Protein AF-A0A7X6RKZ6-F1 (afdb_monomer_lite)

InterPro domains:
  IPR046036 Protein of 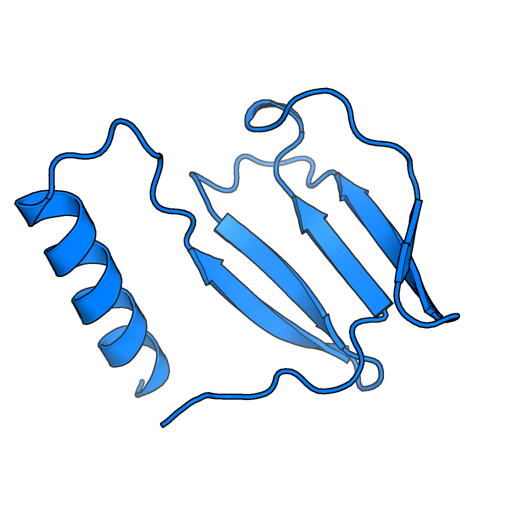unknown function DUF5994 [PF19457] (2-75)

Radius of gyration: 13.92 Å; chains: 1; bounding box: 27×33×31 Å

Organism: NCBI:txid132249

pLDDT: mean 87.41, std 11.42, range [39.16, 97.0]

Structure (mmCIF, N/CA/C/O backbone):
data_AF-A0A7X6RKZ6-F1
#
_entry.id   AF-A0A7X6RKZ6-F1
#
loop_
_atom_site.group_PDB
_atom_site.id
_atom_site.type_symbol
_atom_site.label_atom_id
_atom_site.label_alt_id
_atom_site.label_comp_id
_atom_site.label_asym_id
_atom_site.label_entity_id
_atom_site.label_seq_id
_atom_site.pdbx_PDB_ins_code
_atom_site.Cartn_x
_atom_site.Cartn_y
_atom_site.Cartn_z
_atom_site.occupancy
_atom_site.B_iso_or_equiv
_atom_site.auth_seq_id
_atom_site.auth_comp_id
_atom_site.auth_asym_id
_atom_site.auth_atom_id
_atom_site.pdbx_PDB_model_num
ATOM 1 N N . MET A 1 1 ? -12.243 -3.732 -15.610 1.00 46.41 1 MET A N 1
ATOM 2 C CA . MET A 1 1 ? -13.043 -3.514 -14.384 1.00 46.41 1 MET A CA 1
ATOM 3 C C . MET A 1 1 ? -12.116 -2.932 -13.336 1.00 46.41 1 MET A C 1
ATOM 5 O O . MET A 1 1 ? -11.009 -3.435 -13.212 1.00 46.41 1 MET A O 1
ATOM 9 N N . THR A 1 2 ? -12.515 -1.870 -12.640 1.00 63.38 2 THR A N 1
ATOM 10 C CA . THR A 1 2 ? -11.687 -1.259 -11.588 1.00 63.38 2 THR A CA 1
ATOM 11 C C . THR A 1 2 ? -12.202 -1.728 -10.234 1.00 63.38 2 THR A C 1
ATOM 13 O O . THR A 1 2 ? -13.299 -1.342 -9.833 1.00 63.38 2 THR A O 1
ATOM 16 N N . THR A 1 3 ? -11.435 -2.567 -9.539 1.00 71.38 3 THR A N 1
ATOM 17 C CA . THR A 1 3 ? -11.751 -2.989 -8.168 1.00 71.38 3 THR A CA 1
ATOM 18 C C . THR A 1 3 ? -11.579 -1.805 -7.219 1.00 71.38 3 THR A C 1
ATOM 20 O O . THR A 1 3 ? -10.544 -1.141 -7.234 1.00 71.38 3 THR A O 1
ATOM 23 N N . AR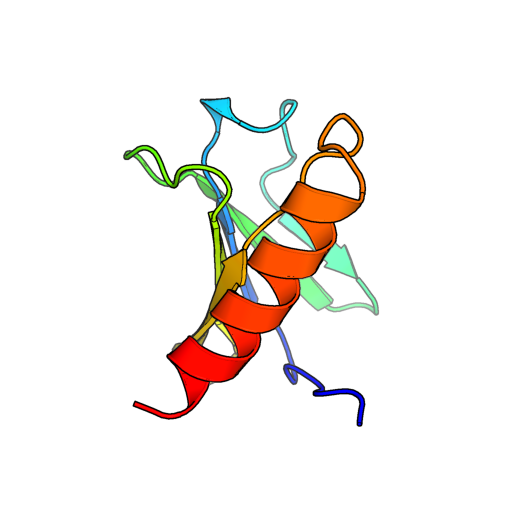G A 1 4 ? -12.593 -1.519 -6.392 1.00 79.25 4 ARG A N 1
ATOM 24 C CA . ARG A 1 4 ? -12.495 -0.527 -5.311 1.00 79.25 4 ARG A CA 1
ATOM 25 C C . ARG A 1 4 ? -12.317 -1.238 -3.975 1.00 79.25 4 ARG A C 1
ATOM 27 O O . ARG A 1 4 ? -13.144 -2.060 -3.606 1.00 79.25 4 ARG A O 1
ATOM 34 N N . LEU A 1 5 ? -11.277 -0.853 -3.243 1.00 79.06 5 LEU A N 1
ATOM 35 C CA . LEU A 1 5 ? -10.857 -1.452 -1.969 1.00 79.06 5 LEU A CA 1
ATOM 36 C C . LEU A 1 5 ? -11.683 -1.014 -0.747 1.00 79.06 5 LEU A C 1
ATOM 38 O O . LEU A 1 5 ? -11.393 -1.416 0.374 1.00 79.06 5 LEU A O 1
ATOM 42 N N . GLY A 1 6 ? -12.726 -0.204 -0.945 1.00 84.62 6 GLY A N 1
ATOM 43 C CA . GLY A 1 6 ? -13.483 0.382 0.161 1.00 84.62 6 GLY A CA 1
ATOM 44 C C . GLY A 1 6 ? -12.624 1.328 1.008 1.00 84.62 6 GLY A C 1
ATOM 45 O O . GLY A 1 6 ? -11.668 1.926 0.513 1.00 84.62 6 GLY A O 1
ATOM 46 N N . ARG A 1 7 ? -12.994 1.502 2.280 1.00 90.88 7 ARG A N 1
ATOM 47 C CA . ARG A 1 7 ? -12.251 2.340 3.232 1.00 90.88 7 ARG A CA 1
ATOM 48 C C . ARG A 1 7 ? -11.007 1.603 3.729 1.00 90.88 7 ARG A C 1
ATOM 50 O O . ARG A 1 7 ? -11.127 0.477 4.209 1.00 90.88 7 ARG A O 1
ATOM 57 N N . VAL A 1 8 ? -9.855 2.264 3.633 1.00 93.38 8 VAL A N 1
ATOM 58 C CA . VAL A 1 8 ? -8.542 1.762 4.061 1.00 93.38 8 VAL A CA 1
ATOM 59 C C . VAL A 1 8 ? -8.164 2.423 5.373 1.00 93.38 8 VAL A C 1
ATOM 61 O O . VAL A 1 8 ? -8.038 3.638 5.397 1.00 93.38 8 VAL A O 1
ATOM 64 N N . ASP A 1 9 ? -7.912 1.637 6.414 1.00 94.94 9 ASP A N 1
ATOM 65 C CA . ASP A 1 9 ? -7.584 2.158 7.745 1.00 94.94 9 ASP A CA 1
ATOM 66 C C . ASP A 1 9 ? -6.073 2.068 8.033 1.00 94.94 9 ASP A C 1
ATOM 68 O O . ASP A 1 9 ? -5.515 2.882 8.774 1.00 94.94 9 ASP A O 1
ATOM 72 N N . ARG A 1 10 ? -5.387 1.085 7.431 1.00 95.88 10 ARG A N 1
ATOM 73 C CA . ARG A 1 10 ? -3.953 0.846 7.629 1.00 95.88 10 ARG A CA 1
ATOM 74 C C . ARG A 1 10 ? -3.286 0.307 6.368 1.00 95.88 10 ARG A C 1
ATOM 76 O O . ARG A 1 10 ? -3.833 -0.563 5.694 1.00 95.88 10 ARG A O 1
ATOM 83 N N . ILE A 1 11 ? -2.066 0.763 6.113 1.00 95.38 11 ILE A N 1
ATOM 84 C CA . ILE A 1 11 ? -1.148 0.198 5.126 1.00 95.38 11 ILE A CA 1
ATOM 85 C C . ILE A 1 11 ? 0.072 -0.340 5.869 1.00 95.38 11 ILE A C 1
ATOM 87 O O . ILE A 1 11 ? 0.673 0.366 6.677 1.00 95.38 11 ILE A O 1
ATOM 91 N N . VAL A 1 12 ? 0.425 -1.593 5.600 1.00 95.12 12 VAL A N 1
ATOM 92 C CA . VAL A 1 12 ? 1.624 -2.241 6.131 1.00 95.12 12 VAL A CA 1
ATOM 93 C C . VAL A 1 12 ? 2.641 -2.373 5.004 1.00 95.12 12 VAL A C 1
ATOM 95 O O . VAL A 1 12 ? 2.304 -2.883 3.932 1.00 95.12 12 VAL A O 1
ATOM 98 N N . TYR A 1 13 ? 3.866 -1.910 5.237 1.00 93.81 13 TYR A N 1
ATOM 99 C CA . TYR A 1 13 ? 4.904 -1.805 4.210 1.00 93.81 13 TYR A CA 1
ATOM 100 C C . TYR A 1 13 ? 6.271 -2.256 4.728 1.00 93.81 13 TYR A C 1
ATOM 102 O O . TYR A 1 13 ? 6.512 -2.283 5.928 1.00 93.81 13 TYR A O 1
ATOM 110 N N . ASP A 1 14 ? 7.176 -2.594 3.815 1.00 91.88 14 ASP A N 1
ATOM 111 C CA . ASP A 1 14 ? 8.578 -2.864 4.140 1.00 91.88 14 ASP A CA 1
ATOM 112 C C . ASP A 1 14 ? 9.345 -1.533 4.274 1.00 91.88 14 ASP A C 1
ATOM 114 O O . ASP A 1 14 ? 9.483 -0.823 3.271 1.00 91.88 14 ASP A O 1
ATOM 118 N N . PRO A 1 15 ? 9.829 -1.157 5.471 1.00 90.56 15 PRO A N 1
ATOM 119 C CA . PRO A 1 15 ? 10.499 0.123 5.676 1.00 90.56 15 PRO A CA 1
ATOM 120 C C . PRO A 1 15 ? 11.837 0.246 4.941 1.00 90.56 15 PRO A C 1
ATOM 122 O O . PRO A 1 15 ? 12.251 1.369 4.670 1.00 90.56 15 PRO A O 1
ATOM 125 N N . ASP A 1 16 ? 12.476 -0.866 4.567 1.00 88.50 16 ASP A N 1
ATOM 126 C CA . ASP A 1 16 ? 13.735 -0.851 3.816 1.00 88.50 16 ASP A CA 1
ATOM 127 C C . ASP A 1 16 ? 13.500 -0.627 2.311 1.00 88.50 16 ASP A C 1
ATOM 129 O O . ASP A 1 16 ? 14.411 -0.245 1.576 1.00 88.50 16 ASP A O 1
ATOM 133 N N . SER A 1 17 ? 12.267 -0.846 1.839 1.00 85.06 17 SER A N 1
ATOM 134 C CA . SER A 1 17 ? 11.885 -0.707 0.427 1.00 85.06 17 SER A CA 1
ATOM 135 C C . SER A 1 17 ? 11.361 0.688 0.055 1.00 85.06 17 SER A C 1
ATOM 137 O O . SER A 1 17 ? 11.147 0.958 -1.128 1.00 85.06 17 SER A O 1
ATOM 139 N N . TRP A 1 18 ? 11.125 1.571 1.032 1.00 85.75 18 TRP A N 1
ATOM 140 C CA . TRP A 1 18 ? 10.501 2.884 0.824 1.00 85.75 18 TRP A CA 1
ATOM 141 C C . TRP A 1 18 ? 11.306 3.998 1.486 1.00 85.75 18 TRP A C 1
ATOM 143 O O . TRP A 1 18 ? 11.912 3.816 2.536 1.00 85.75 18 TRP A O 1
ATOM 153 N N . SER A 1 19 ? 11.285 5.193 0.888 1.00 87.75 19 SER A N 1
ATOM 154 C CA . SER A 1 19 ? 11.808 6.391 1.553 1.00 87.75 19 SER A CA 1
ATOM 155 C C . SER A 1 19 ? 11.092 6.611 2.891 1.00 87.75 19 SER A C 1
ATOM 157 O O . SER A 1 19 ? 9.908 6.283 2.969 1.00 87.75 19 SER A O 1
ATOM 159 N N . PRO A 1 20 ? 11.731 7.226 3.903 1.00 90.81 20 PRO A N 1
ATOM 160 C CA . PRO A 1 20 ? 11.097 7.483 5.193 1.00 90.81 20 PRO A CA 1
ATOM 161 C C . PRO A 1 20 ? 9.701 8.105 5.051 1.00 90.81 20 PRO A C 1
ATOM 163 O O . PRO A 1 20 ? 9.539 9.153 4.424 1.00 90.81 20 PRO A O 1
ATOM 166 N N . LEU A 1 21 ? 8.697 7.440 5.625 1.00 90.19 21 LEU A N 1
ATOM 167 C CA . LEU A 1 21 ? 7.294 7.850 5.579 1.00 90.19 21 LEU A CA 1
ATOM 168 C C . LEU A 1 21 ? 6.855 8.433 6.932 1.00 90.19 21 LEU A C 1
ATOM 170 O O . LEU A 1 21 ? 7.405 8.063 7.975 1.00 90.19 21 LEU A O 1
ATOM 174 N N . PRO A 1 22 ? 5.853 9.332 6.955 1.00 94.62 22 PRO A N 1
ATOM 175 C CA . PRO A 1 22 ? 5.181 9.690 8.198 1.00 94.62 22 PRO A CA 1
ATOM 176 C C . PRO A 1 22 ? 4.453 8.469 8.781 1.00 94.62 22 PRO A C 1
ATOM 178 O O . PRO A 1 22 ? 4.186 7.499 8.082 1.00 94.62 22 PRO A O 1
ATOM 181 N N . ARG A 1 23 ? 4.063 8.527 10.058 1.00 95.00 23 ARG A N 1
ATOM 182 C CA . ARG A 1 23 ? 3.281 7.442 10.690 1.00 95.00 23 ARG A CA 1
ATOM 183 C C . ARG A 1 23 ? 1.838 7.363 10.188 1.00 95.00 23 ARG A C 1
ATOM 185 O O . ARG A 1 23 ? 1.174 6.352 10.375 1.00 95.00 23 ARG A O 1
ATOM 192 N N . GLN A 1 24 ? 1.330 8.441 9.598 1.00 96.69 24 GLN A N 1
ATOM 193 C CA . GLN A 1 24 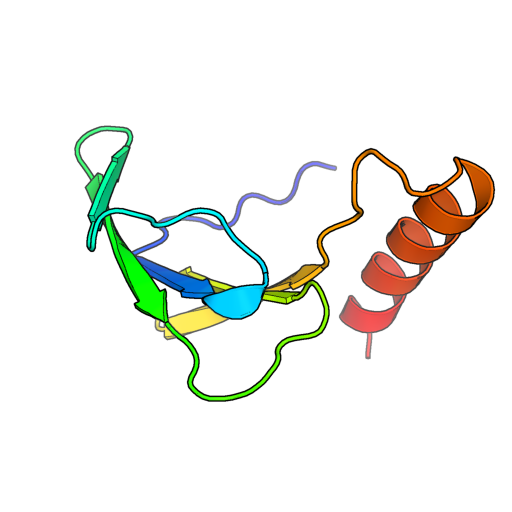? -0.048 8.530 9.135 1.00 96.69 24 GLN A CA 1
ATOM 194 C C . GLN A 1 24 ? -0.150 9.495 7.958 1.00 96.69 24 GLN A C 1
ATOM 196 O O . GLN A 1 24 ? 0.604 10.467 7.879 1.00 96.69 24 GLN A O 1
ATOM 201 N N . VAL A 1 25 ? -1.107 9.245 7.070 1.00 95.62 25 VAL A N 1
ATOM 202 C CA . VAL A 1 25 ? -1.471 10.154 5.981 1.00 95.62 25 VAL A CA 1
ATOM 203 C C . VAL A 1 25 ? -2.978 10.374 5.980 1.00 95.62 25 VAL A C 1
ATOM 205 O O . VAL A 1 25 ? -3.744 9.436 6.180 1.00 95.62 25 VAL A O 1
ATOM 208 N N . THR A 1 26 ? -3.416 11.611 5.758 1.00 95.81 26 THR A N 1
ATOM 209 C CA . THR A 1 26 ? -4.842 11.936 5.637 1.00 95.81 26 THR A CA 1
ATOM 210 C C . THR A 1 26 ? -5.231 12.064 4.169 1.00 95.81 26 THR A C 1
ATOM 212 O O . THR A 1 26 ? -4.638 12.843 3.426 1.00 95.81 26 THR A O 1
ATOM 215 N N . VAL A 1 27 ? -6.238 11.297 3.754 1.00 91.88 27 VAL A N 1
ATOM 216 C CA . VAL A 1 27 ? -6.798 11.278 2.399 1.00 91.88 27 VAL A CA 1
ATOM 217 C C . VAL A 1 27 ? -8.316 11.366 2.510 1.00 91.88 27 VAL A C 1
ATOM 219 O O . VAL A 1 27 ? -8.922 10.546 3.191 1.00 91.88 27 VAL A O 1
ATOM 222 N N . ALA A 1 28 ? -8.934 12.344 1.840 1.00 89.94 28 ALA A N 1
ATOM 223 C CA . ALA A 1 28 ? -10.388 12.561 1.864 1.00 89.94 28 ALA A CA 1
ATOM 224 C C . ALA A 1 28 ? -10.972 12.572 3.296 1.00 89.94 28 ALA A C 1
ATOM 226 O O . ALA A 1 28 ? -11.908 11.835 3.600 1.00 89.94 28 ALA A O 1
ATOM 227 N N . ASP A 1 29 ? -10.351 13.358 4.184 1.00 91.88 29 ASP A N 1
ATOM 228 C CA . ASP A 1 29 ? -10.684 13.478 5.616 1.00 91.88 29 ASP A CA 1
ATOM 229 C C . ASP A 1 29 ? -10.606 12.170 6.420 1.00 91.88 29 ASP A C 1
ATOM 231 O O . ASP A 1 29 ? -11.045 12.093 7.569 1.00 91.88 29 ASP A O 1
ATOM 235 N N . HIS A 1 30 ? -9.993 11.134 5.848 1.00 92.2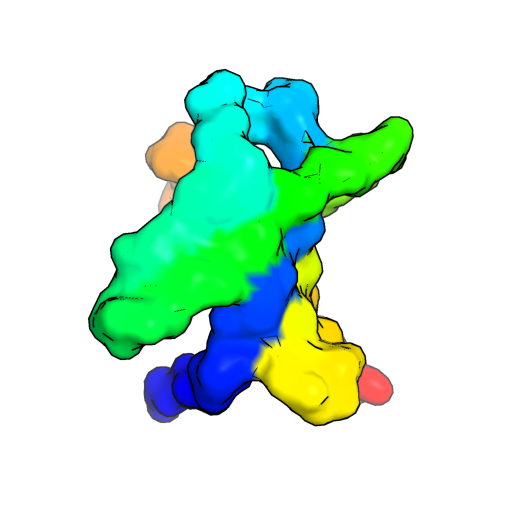5 30 HIS A N 1
ATOM 236 C CA . HIS A 1 30 ? -9.736 9.874 6.517 1.00 92.25 30 HIS A CA 1
ATOM 237 C C . HIS A 1 30 ? -8.243 9.660 6.738 1.00 92.25 30 HIS A C 1
ATOM 239 O O . HIS A 1 30 ? -7.430 9.784 5.824 1.00 92.25 30 HIS A O 1
ATOM 245 N N . SER A 1 31 ? -7.880 9.337 7.975 1.00 95.50 31 SER A N 1
ATOM 246 C CA . SER A 1 31 ? -6.492 9.165 8.370 1.00 95.50 31 SER A CA 1
ATOM 247 C C . SER A 1 31 ? -6.091 7.691 8.340 1.00 95.50 31 SER A C 1
ATOM 249 O O . SER A 1 31 ? -6.683 6.876 9.045 1.00 95.50 31 SER A O 1
ATOM 251 N N . ILE A 1 32 ? -5.078 7.371 7.539 1.00 95.88 32 ILE A N 1
ATOM 252 C CA . ILE A 1 32 ? -4.599 6.018 7.238 1.00 95.88 32 ILE A CA 1
ATOM 253 C C . ILE A 1 32 ? -3.276 5.790 7.965 1.00 95.88 32 ILE A C 1
ATOM 255 O O . ILE A 1 32 ? -2.325 6.542 7.732 1.00 95.88 32 ILE A O 1
ATOM 259 N N . SER A 1 33 ? -3.194 4.766 8.822 1.00 96.81 33 SER A N 1
ATOM 260 C CA . SER A 1 33 ? -1.934 4.426 9.507 1.00 96.81 33 SER A CA 1
ATOM 261 C C . SER A 1 33 ? -0.935 3.793 8.545 1.00 96.81 33 SER A C 1
ATOM 263 O O . SER A 1 33 ? -1.306 2.920 7.758 1.00 96.81 33 SER A O 1
ATOM 265 N N . LEU A 1 34 ? 0.326 4.207 8.626 1.00 96.38 34 LEU A N 1
ATOM 266 C CA . LEU A 1 34 ? 1.439 3.622 7.885 1.00 96.38 34 LEU A CA 1
ATOM 267 C C . LEU A 1 34 ? 2.300 2.838 8.877 1.00 96.38 34 LEU A C 1
ATOM 269 O O . LEU A 1 34 ? 3.034 3.423 9.671 1.00 96.38 34 LEU A O 1
ATOM 273 N N . GLU A 1 35 ? 2.189 1.512 8.840 1.00 94.62 35 GLU A N 1
ATOM 274 C CA . GLU A 1 35 ? 2.865 0.622 9.785 1.00 94.62 35 GLU A CA 1
ATOM 275 C C . GLU A 1 35 ? 4.025 -0.125 9.109 1.00 94.62 35 GLU A C 1
ATOM 277 O O . GLU A 1 35 ? 3.818 -0.769 8.074 1.00 94.62 35 GLU A O 1
ATOM 282 N N . PRO A 1 36 ? 5.237 -0.102 9.685 1.00 93.31 36 PRO A N 1
ATOM 283 C CA . PRO A 1 36 ? 6.336 -0.904 9.175 1.00 93.31 36 PRO A CA 1
ATOM 284 C C . PRO A 1 36 ? 6.093 -2.391 9.463 1.00 93.31 36 PRO A C 1
ATOM 286 O O . PRO A 1 36 ? 5.667 -2.779 10.554 1.00 93.31 36 PRO A O 1
ATOM 289 N N . TYR A 1 37 ? 6.411 -3.242 8.495 1.00 92.06 37 TYR A N 1
ATOM 290 C CA . TYR A 1 37 ? 6.533 -4.676 8.691 1.00 92.06 37 TYR A CA 1
ATOM 291 C C . TYR A 1 37 ? 7.976 -5.011 9.035 1.00 92.06 37 TYR A C 1
ATOM 293 O O . TYR A 1 37 ? 8.902 -4.620 8.332 1.00 92.06 37 TYR A O 1
ATOM 301 N N . TRP A 1 38 ? 8.169 -5.763 10.112 1.00 83.62 38 TRP A N 1
ATOM 302 C CA . TRP A 1 38 ? 9.503 -6.112 10.605 1.00 83.62 38 TRP A CA 1
ATOM 303 C C . TRP A 1 38 ? 10.226 -7.167 9.754 1.00 83.62 38 TRP A C 1
ATOM 305 O O . TRP A 1 38 ? 11.377 -7.490 10.032 1.00 83.62 38 TRP A O 1
ATOM 315 N N . PHE A 1 39 ? 9.566 -7.709 8.728 1.00 83.12 39 PHE A N 1
ATOM 316 C CA . PHE A 1 39 ? 10.155 -8.644 7.772 1.00 83.12 39 PHE A CA 1
ATOM 317 C C . PHE A 1 39 ? 10.098 -8.070 6.352 1.00 83.12 39 PHE A C 1
ATOM 319 O O . PHE A 1 39 ? 9.283 -7.204 6.048 1.00 83.12 39 PHE A O 1
ATOM 326 N N . GLN A 1 40 ? 10.935 -8.593 5.458 1.00 79.25 40 GLN A N 1
ATOM 327 C CA . GLN A 1 40 ? 10.959 -8.147 4.066 1.00 79.25 40 GLN A CA 1
ATOM 328 C C . GLN A 1 40 ? 9.706 -8.603 3.317 1.00 79.25 40 GLN A C 1
ATOM 330 O O . GLN A 1 40 ? 9.405 -9.798 3.271 1.00 79.25 40 GLN A O 1
ATOM 335 N N . LEU A 1 41 ? 9.012 -7.658 2.677 1.00 79.75 41 LEU A N 1
ATOM 336 C CA . LEU A 1 41 ? 7.803 -7.943 1.892 1.00 79.75 41 LEU A CA 1
ATOM 337 C C . LEU A 1 41 ? 8.057 -8.077 0.391 1.00 79.75 41 LEU A C 1
ATOM 339 O O . LEU A 1 41 ? 7.111 -8.343 -0.343 1.00 79.75 41 LEU A O 1
ATOM 343 N N . ARG A 1 42 ? 9.310 -7.947 -0.074 1.00 82.50 42 ARG A N 1
ATOM 344 C CA . ARG A 1 42 ? 9.708 -8.158 -1.484 1.00 82.50 42 ARG A CA 1
ATOM 345 C C . ARG A 1 42 ? 8.722 -7.499 -2.455 1.00 82.50 42 ARG A C 1
ATOM 347 O O . ARG A 1 42 ? 8.044 -8.184 -3.218 1.00 82.50 42 ARG A O 1
ATOM 354 N N . ASN A 1 43 ? 8.607 -6.175 -2.370 1.00 87.38 43 ASN A N 1
ATOM 355 C CA . ASN A 1 43 ? 7.691 -5.384 -3.194 1.00 87.38 43 ASN A CA 1
ATOM 356 C C . ASN A 1 43 ? 6.203 -5.642 -2.923 1.00 87.38 43 ASN A C 1
ATOM 358 O O . ASN A 1 43 ? 5.372 -5.442 -3.799 1.00 87.38 43 ASN A O 1
ATOM 362 N N . THR A 1 44 ? 5.845 -6.057 -1.715 1.00 89.56 44 THR A N 1
ATOM 363 C CA . THR A 1 44 ? 4.447 -6.273 -1.337 1.00 89.56 44 THR A CA 1
ATOM 364 C C . THR A 1 44 ? 4.022 -5.288 -0.253 1.00 89.56 44 THR A C 1
ATOM 366 O O . THR A 1 44 ? 4.818 -4.899 0.601 1.00 89.56 44 THR A O 1
ATOM 369 N N . MET A 1 45 ? 2.758 -4.883 -0.284 1.00 93.12 45 MET A N 1
ATOM 370 C CA . MET A 1 45 ? 2.098 -4.116 0.769 1.00 93.12 45 MET A CA 1
ATOM 371 C C . MET A 1 45 ? 0.807 -4.800 1.185 1.00 93.12 45 MET A C 1
ATOM 373 O O . MET A 1 45 ? 0.125 -5.399 0.355 1.00 93.12 45 MET A O 1
ATOM 377 N N . TYR A 1 46 ? 0.423 -4.627 2.447 1.00 93.88 46 TYR A N 1
ATOM 378 C CA . TYR A 1 46 ? -0.913 -4.997 2.901 1.00 93.88 46 TYR A CA 1
ATOM 379 C C . TYR A 1 46 ? -1.763 -3.757 3.094 1.00 93.88 46 TYR A C 1
ATOM 381 O O . TYR A 1 46 ? -1.403 -2.848 3.838 1.00 93.88 46 TYR A O 1
ATOM 389 N N . VAL A 1 47 ? -2.922 -3.754 2.458 1.00 94.44 47 VAL A N 1
ATOM 390 C CA . VAL A 1 47 ? -3.965 -2.754 2.631 1.00 94.44 47 VAL A CA 1
ATOM 391 C C . VAL A 1 47 ? -5.035 -3.366 3.517 1.00 94.44 47 VAL A C 1
ATOM 393 O O . VAL A 1 47 ? -5.661 -4.357 3.148 1.00 94.44 47 VAL A O 1
ATOM 396 N N . VAL A 1 48 ? -5.226 -2.792 4.699 1.00 94.94 48 VAL A N 1
ATOM 397 C CA . VAL A 1 48 ? -6.182 -3.275 5.693 1.00 94.94 48 VAL A CA 1
ATOM 398 C C . VAL A 1 48 ? -7.375 -2.331 5.731 1.00 94.94 48 VAL A C 1
ATOM 400 O O . VAL A 1 48 ? -7.237 -1.140 6.025 1.00 94.94 48 VAL A O 1
ATOM 403 N N . GLY A 1 49 ? -8.546 -2.873 5.413 1.00 92.00 49 GLY A N 1
ATOM 404 C CA . GLY A 1 49 ? -9.808 -2.151 5.457 1.00 92.00 49 GLY A CA 1
ATOM 405 C C . GLY A 1 49 ? -10.460 -2.156 6.839 1.00 92.00 49 GLY A C 1
ATOM 406 O O . GLY A 1 49 ? -10.092 -2.921 7.729 1.00 92.00 49 GLY A O 1
ATOM 407 N N . SER A 1 50 ? -11.486 -1.323 6.993 1.00 84.56 50 SER A N 1
ATOM 408 C CA . SER A 1 50 ? -12.248 -1.157 8.248 1.00 84.56 50 SER A CA 1
ATOM 409 C C . SER A 1 50 ? -12.877 -2.431 8.836 1.00 84.56 50 SER A C 1
ATOM 411 O O . SER A 1 50 ? -13.082 -2.522 10.043 1.00 84.56 50 SER A O 1
ATOM 413 N N . ASN A 1 51 ? -13.147 -3.450 8.020 1.00 85.19 51 ASN A N 1
ATOM 414 C CA . ASN A 1 51 ? -13.637 -4.765 8.455 1.00 85.19 51 ASN A CA 1
ATOM 415 C C . ASN A 1 51 ? -12.503 -5.783 8.684 1.00 85.19 51 ASN A C 1
ATOM 417 O O . ASN A 1 51 ? -12.751 -6.986 8.691 1.00 85.19 51 ASN A O 1
ATOM 421 N N . SER A 1 52 ? -11.260 -5.318 8.827 1.00 84.00 52 SER A N 1
ATOM 422 C CA . SER A 1 52 ? -10.048 -6.147 8.861 1.00 84.00 52 SER A CA 1
ATOM 423 C C . SER A 1 52 ? -9.798 -6.973 7.591 1.00 84.00 52 SER A C 1
ATOM 425 O O . SER A 1 52 ? -8.928 -7.842 7.604 1.00 84.00 52 SER A O 1
ATOM 427 N N . ALA A 1 53 ? -10.504 -6.704 6.484 1.00 89.62 53 ALA A N 1
ATOM 428 C CA . ALA A 1 53 ? -10.174 -7.315 5.202 1.00 89.62 53 ALA A CA 1
ATOM 429 C C . ALA A 1 53 ? -8.775 -6.871 4.772 1.00 89.62 53 ALA A C 1
ATOM 431 O O . ALA A 1 53 ? -8.456 -5.680 4.793 1.00 89.62 53 ALA A O 1
ATOM 432 N N . VAL A 1 54 ? -7.953 -7.839 4.377 1.00 91.88 54 VAL A N 1
ATOM 433 C CA . VAL A 1 54 ? -6.590 -7.601 3.915 1.00 91.88 54 VAL A CA 1
ATOM 434 C C . VAL A 1 54 ? -6.555 -7.780 2.409 1.00 91.88 54 VAL A C 1
ATOM 436 O O . VAL A 1 54 ? -6.900 -8.837 1.893 1.00 91.88 54 VAL A O 1
ATOM 439 N N . THR A 1 55 ? -6.119 -6.744 1.704 1.00 91.38 55 THR A N 1
ATOM 440 C CA . THR A 1 55 ? -5.702 -6.845 0.308 1.00 91.38 55 THR A CA 1
ATOM 441 C C . THR A 1 55 ? -4.191 -6.802 0.234 1.00 91.38 55 THR A C 1
ATOM 443 O O . THR A 1 55 ? -3.553 -5.928 0.818 1.00 91.38 55 THR A O 1
ATOM 446 N N . VAL A 1 56 ? -3.628 -7.732 -0.524 1.00 90.94 56 VAL A N 1
ATOM 447 C CA . VAL A 1 56 ? -2.203 -7.781 -0.830 1.00 90.94 56 VAL A CA 1
ATOM 448 C C . VAL A 1 56 ? -1.971 -7.031 -2.138 1.00 90.94 56 VAL A C 1
ATOM 450 O O . VAL A 1 56 ? -2.586 -7.353 -3.152 1.00 90.94 56 VAL A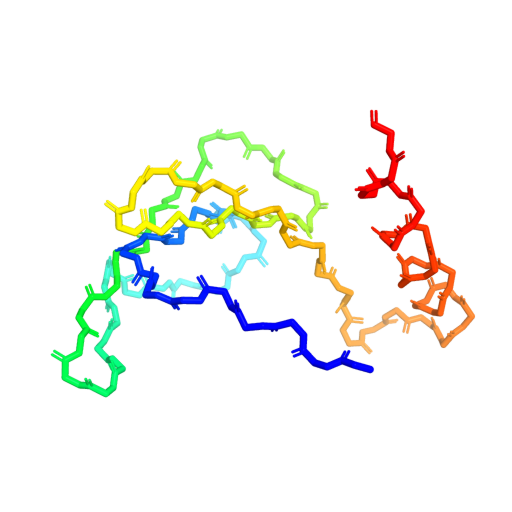 O 1
ATOM 453 N N . LEU A 1 57 ? -1.106 -6.020 -2.122 1.00 91.44 57 LEU A N 1
ATOM 454 C CA . LEU A 1 57 ? -0.696 -5.294 -3.322 1.00 91.44 57 LEU A CA 1
ATOM 455 C C . LEU A 1 57 ? 0.748 -5.630 -3.664 1.00 91.44 57 LEU A C 1
ATOM 457 O O . LEU A 1 57 ? 1.631 -5.459 -2.827 1.00 91.44 57 LEU A O 1
ATOM 461 N N . HIS A 1 58 ? 0.985 -6.045 -4.907 1.00 91.06 58 HIS A N 1
ATOM 462 C CA . HIS A 1 58 ? 2.327 -6.204 -5.453 1.00 91.06 58 HIS A CA 1
ATOM 463 C C . HIS A 1 58 ? 2.756 -4.932 -6.197 1.00 91.06 58 HIS A C 1
ATOM 465 O O . HIS A 1 58 ? 2.015 -4.395 -7.022 1.00 91.06 58 HIS A O 1
ATOM 471 N N . VAL A 1 59 ? 3.953 -4.439 -5.896 1.00 91.25 59 VAL A N 1
ATOM 472 C CA . VAL A 1 59 ? 4.499 -3.171 -6.378 1.00 91.25 59 VAL A CA 1
ATOM 473 C C . VAL A 1 59 ? 5.523 -3.435 -7.474 1.00 91.25 59 VAL A C 1
ATOM 475 O O . VAL A 1 59 ? 6.631 -3.909 -7.230 1.00 91.25 59 VAL A O 1
ATOM 478 N N . ILE A 1 60 ? 5.181 -3.046 -8.695 1.00 91.88 60 ILE A N 1
ATOM 479 C CA . ILE A 1 60 ? 6.114 -3.069 -9.820 1.00 91.88 60 ILE A CA 1
ATOM 480 C C . ILE A 1 60 ? 6.955 -1.791 -9.771 1.00 91.88 60 ILE A C 1
ATOM 482 O O . ILE A 1 60 ? 6.408 -0.687 -9.735 1.00 91.88 60 ILE A O 1
ATOM 486 N N . LEU A 1 61 ? 8.283 -1.929 -9.749 1.00 89.50 61 LEU A N 1
ATOM 487 C CA . LEU A 1 61 ? 9.175 -0.772 -9.704 1.00 89.50 61 LEU A CA 1
ATOM 488 C C . LEU A 1 61 ? 9.167 -0.031 -11.048 1.00 89.50 61 LEU A C 1
ATOM 490 O O . LEU A 1 61 ? 9.091 -0.671 -12.096 1.00 89.50 61 LEU A O 1
ATOM 494 N N . PRO A 1 62 ? 9.353 1.302 -11.057 1.00 89.06 62 PRO A N 1
ATOM 495 C CA . PRO A 1 62 ? 9.450 2.066 -12.304 1.00 89.06 62 PRO A CA 1
ATOM 496 C C . PRO A 1 62 ? 10.600 1.622 -13.220 1.00 89.06 62 PRO A C 1
ATOM 498 O O . PRO A 1 62 ? 10.559 1.865 -14.421 1.00 89.06 62 PRO A O 1
ATOM 501 N N . SER A 1 63 ? 11.636 0.997 -12.655 1.00 91.56 63 SER A N 1
ATOM 502 C CA . SER A 1 63 ? 12.788 0.460 -13.385 1.00 91.56 63 SER A CA 1
ATOM 503 C C . SER A 1 63 ? 12.563 -0.943 -13.959 1.00 91.56 63 SER A C 1
ATOM 505 O O . SER A 1 63 ? 13.419 -1.430 -14.696 1.00 91.56 63 SER A O 1
ATOM 507 N N . THR A 1 64 ? 11.454 -1.612 -13.624 1.00 93.62 64 THR A N 1
ATOM 508 C CA . THR A 1 64 ? 11.118 -2.934 -14.162 1.00 93.62 64 THR A CA 1
ATOM 509 C C . THR A 1 64 ? 10.816 -2.823 -15.657 1.00 93.62 64 THR A C 1
ATOM 511 O O . THR A 1 64 ? 10.032 -1.973 -16.079 1.00 93.62 64 THR A O 1
ATOM 514 N N . ASP A 1 65 ? 11.423 -3.686 -16.475 1.00 97.00 65 ASP A N 1
ATOM 515 C CA . ASP A 1 65 ? 11.167 -3.689 -17.913 1.00 97.00 65 ASP A CA 1
ATOM 516 C C . ASP A 1 65 ? 9.708 -4.065 -18.222 1.00 97.00 65 ASP A C 1
ATOM 518 O O . ASP A 1 65 ? 9.050 -4.794 -17.475 1.00 97.00 65 ASP A O 1
ATOM 522 N N . GLY A 1 66 ? 9.193 -3.579 -19.353 1.00 96.19 66 GLY A N 1
ATOM 523 C CA . GLY A 1 66 ? 7.773 -3.706 -19.681 1.00 96.19 66 GLY A CA 1
ATOM 524 C C . GLY A 1 66 ? 7.270 -5.149 -19.783 1.00 96.19 66 GLY A C 1
ATOM 525 O O . GLY A 1 66 ? 6.105 -5.404 -19.479 1.00 96.19 66 GLY A O 1
ATOM 526 N N . ARG A 1 67 ? 8.124 -6.107 -20.170 1.00 96.12 67 ARG A N 1
ATOM 527 C CA . ARG A 1 67 ? 7.727 -7.518 -20.258 1.00 96.12 67 ARG A CA 1
ATOM 528 C C . ARG A 1 67 ? 7.569 -8.111 -18.864 1.00 96.12 67 ARG A C 1
ATOM 530 O O . ARG A 1 67 ? 6.544 -8.731 -18.590 1.00 96.12 67 ARG A O 1
ATOM 537 N N . THR A 1 68 ? 8.547 -7.887 -17.992 1.00 94.31 68 THR A N 1
ATOM 538 C CA . THR A 1 68 ? 8.496 -8.352 -16.601 1.00 94.31 68 THR A CA 1
ATOM 539 C C . THR A 1 68 ? 7.343 -7.697 -15.840 1.00 94.31 68 THR A C 1
ATOM 541 O O . THR A 1 68 ? 6.592 -8.386 -15.154 1.00 94.31 68 THR A O 1
ATOM 544 N N . ALA A 1 69 ? 7.130 -6.391 -16.026 1.00 94.12 69 ALA A N 1
ATOM 545 C CA . ALA A 1 69 ? 6.009 -5.661 -15.437 1.00 94.12 69 ALA A CA 1
ATOM 546 C C . ALA A 1 69 ? 4.651 -6.233 -15.877 1.00 94.12 69 ALA A C 1
ATOM 548 O O . ALA A 1 69 ? 3.751 -6.423 -15.059 1.00 94.12 69 ALA A O 1
ATOM 549 N N . HIS A 1 70 ? 4.501 -6.534 -17.170 1.00 93.44 70 HIS A N 1
ATOM 550 C CA . HIS A 1 70 ? 3.273 -7.122 -17.689 1.00 93.44 70 HIS A CA 1
ATOM 551 C C . HIS A 1 70 ? 3.023 -8.526 -17.125 1.00 93.44 70 HIS A C 1
ATOM 553 O O . HIS A 1 70 ? 1.907 -8.802 -16.694 1.00 93.44 70 HIS A O 1
ATOM 559 N N . SER A 1 71 ? 4.056 -9.376 -17.066 1.00 93.69 71 SER A N 1
ATOM 560 C CA . SER A 1 71 ? 3.949 -10.714 -16.465 1.00 93.69 71 SER A CA 1
ATOM 561 C C . SER A 1 71 ? 3.503 -10.631 -15.008 1.00 93.69 71 SER A C 1
ATOM 563 O O . SER A 1 71 ? 2.512 -11.250 -14.642 1.00 93.69 71 SER A O 1
ATOM 565 N N . ALA A 1 72 ? 4.152 -9.779 -14.207 1.00 90.75 72 ALA A N 1
ATOM 566 C CA . ALA A 1 72 ? 3.811 -9.603 -12.798 1.00 90.75 72 ALA A CA 1
ATOM 567 C C . ALA A 1 72 ? 2.354 -9.144 -12.592 1.00 90.75 72 ALA A C 1
ATOM 569 O O . ALA A 1 72 ? 1.686 -9.605 -11.668 1.00 90.75 72 ALA A O 1
ATOM 570 N N . MET A 1 73 ? 1.830 -8.271 -13.464 1.00 90.62 73 MET A N 1
ATOM 571 C CA . MET A 1 73 ? 0.410 -7.898 -13.426 1.00 90.62 73 MET A CA 1
ATOM 572 C C . MET A 1 73 ? -0.522 -9.075 -13.740 1.00 90.62 73 MET A C 1
ATOM 574 O O . MET A 1 73 ? -1.559 -9.205 -13.093 1.00 90.62 73 MET A O 1
ATOM 578 N N . VAL A 1 74 ? -0.190 -9.911 -14.729 1.00 91.88 74 VAL A N 1
ATOM 579 C CA . VAL A 1 74 ? -1.009 -11.077 -15.111 1.00 91.88 74 VAL A CA 1
ATOM 580 C C . VAL A 1 74 ? -1.000 -12.141 -14.009 1.00 91.88 74 VAL A C 1
ATOM 582 O O . VAL A 1 74 ? -2.055 -12.675 -13.656 1.00 91.88 74 VAL A O 1
ATOM 585 N N . ASP A 1 75 ? 0.164 -12.395 -13.414 1.00 87.94 75 ASP A N 1
ATOM 586 C CA . ASP A 1 75 ? 0.325 -13.361 -12.326 1.00 87.94 75 ASP A CA 1
ATOM 587 C C . ASP A 1 75 ? -0.498 -12.946 -11.095 1.00 87.94 75 ASP A C 1
ATOM 589 O O . ASP A 1 75 ? -1.208 -13.767 -10.511 1.00 87.94 75 ASP A O 1
ATOM 593 N N . ALA A 1 76 ? -0.502 -11.650 -10.757 1.00 83.56 76 ALA A N 1
ATOM 594 C CA . ALA A 1 76 ? -1.276 -11.112 -9.636 1.00 83.56 76 ALA A CA 1
ATOM 595 C C . ALA A 1 76 ? -2.798 -11.290 -9.796 1.00 83.56 76 ALA A C 1
ATOM 597 O O . ALA A 1 76 ? -3.499 -11.499 -8.808 1.00 83.56 76 ALA A O 1
ATOM 598 N N . VAL A 1 77 ? -3.325 -11.231 -11.025 1.00 78.19 77 VAL A N 1
ATOM 599 C CA . VAL A 1 77 ? -4.756 -11.477 -11.290 1.00 78.19 77 VAL A CA 1
ATOM 600 C C . VAL A 1 77 ? -5.105 -12.952 -11.098 1.00 78.19 77 VAL A C 1
ATOM 602 O O . VAL A 1 77 ? -6.186 -13.269 -10.603 1.00 78.19 77 VAL A O 1
ATOM 605 N N . THR A 1 78 ? -4.193 -13.847 -11.472 1.00 70.56 78 THR A N 1
ATOM 606 C CA . THR A 1 78 ? -4.410 -15.297 -11.399 1.00 70.56 78 THR A CA 1
ATOM 607 C C . THR A 1 78 ? -4.371 -15.793 -9.954 1.00 70.56 78 THR A C 1
ATOM 609 O O . THR A 1 78 ? -5.234 -16.569 -9.558 1.00 70.56 78 THR A O 1
ATOM 612 N N . ALA A 1 79 ? -3.458 -15.261 -9.135 1.00 61.75 79 ALA A N 1
ATOM 613 C CA . ALA A 1 79 ? -3.330 -15.610 -7.717 1.00 61.75 79 ALA A CA 1
ATOM 614 C C . ALA A 1 79 ? -4.559 -15.247 -6.857 1.00 61.75 79 ALA A C 1
ATOM 616 O O . ALA A 1 79 ? -4.695 -15.729 -5.740 1.00 61.75 79 ALA A O 1
ATOM 617 N N . GLN A 1 80 ? -5.455 -14.385 -7.349 1.00 56.28 80 GLN A N 1
ATOM 618 C CA . GLN A 1 80 ? -6.668 -13.976 -6.634 1.00 56.28 80 GLN A CA 1
ATOM 619 C C . GLN A 1 80 ? -7.848 -14.954 -6.825 1.00 56.28 80 GLN A C 1
ATOM 621 O O . GLN A 1 80 ? -8.920 -14.718 -6.271 1.00 56.28 80 GLN A O 1
ATOM 626 N N . GLN A 1 81 ? -7.673 -15.995 -7.651 1.00 49.62 81 GLN A N 1
ATOM 627 C CA . GLN A 1 81 ? -8.710 -16.949 -8.072 1.00 49.62 81 GLN A CA 1
ATOM 628 C C . GLN A 1 81 ? -8.519 -18.360 -7.476 1.00 49.62 81 GLN A C 1
ATOM 630 O O . GLN A 1 81 ? -9.272 -19.267 -7.833 1.00 49.62 81 GLN A O 1
ATOM 635 N N . GLU A 1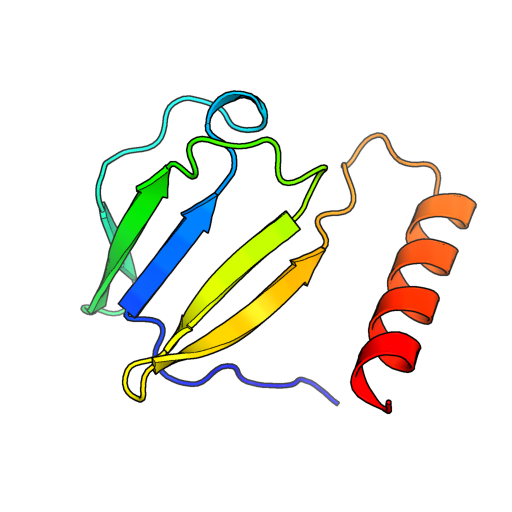 82 ? -7.531 -18.537 -6.594 1.00 39.16 82 GLU A N 1
ATOM 636 C CA . GLU A 1 82 ? -7.227 -19.772 -5.851 1.00 39.16 82 GLU A CA 1
ATOM 637 C C . GLU A 1 82 ? -7.550 -19.607 -4.359 1.00 39.16 82 GLU A C 1
ATOM 639 O O . GLU A 1 82 ? -8.059 -20.584 -3.762 1.00 39.16 82 GLU A O 1
#

Sequence (82 aa):
MTTRLGRVDRIVYDPDSWSPLPRQVTVADHSISLEPYWFQLRNTMYVVGSNSAVTVLHVILPSTDGRTAHSAMVDAVTAQQE

Foldseek 3Di:
DDDDPPAFAEKEAAPVVDDDDDQWDADPNHIYGYHYDPDDPQQWMWTQHPVRDTDIDHHDDPPDDPVRVVVVVVVVVVVVVD

Secondary structure (DSSP, 8-state):
-------EEEEEE-TTSSS---SEEEETTEEEEEEE-SS--SSEEEEEETT--EEEEE---TTS-HHHHHHHHHHHHHGGG-